Protein AF-A0ABD2DPJ8-F1 (afdb_monomer_lite)

Structure (mmCIF, N/CA/C/O backbone):
data_AF-A0ABD2DPJ8-F1
#
_entry.id   AF-A0ABD2DPJ8-F1
#
loop_
_atom_site.group_PDB
_atom_site.id
_atom_site.type_symbol
_atom_site.label_atom_id
_atom_site.label_alt_id
_atom_site.label_comp_id
_atom_site.label_asym_id
_atom_site.label_entity_id
_atom_site.label_seq_id
_atom_site.pdbx_PDB_ins_code
_atom_site.Cartn_x
_atom_site.Cartn_y
_atom_site.Cartn_z
_atom_site.occupancy
_atom_site.B_iso_or_equiv
_atom_site.auth_seq_id
_atom_site.auth_comp_id
_atom_site.auth_asym_id
_atom_site.auth_atom_id
_atom_site.pdbx_PDB_model_num
ATOM 1 N N . MET A 1 1 ? -6.207 34.865 39.057 1.00 49.47 1 MET A N 1
ATOM 2 C CA . MET A 1 1 ? -5.879 34.211 37.779 1.00 49.47 1 MET A CA 1
ATOM 3 C C . MET A 1 1 ? -6.307 32.777 37.957 1.00 49.47 1 MET A C 1
ATOM 5 O O . MET A 1 1 ? -5.653 32.066 38.701 1.00 49.47 1 MET A O 1
ATOM 9 N N . GLU A 1 2 ? -7.479 32.431 37.435 1.00 46.91 2 GLU A N 1
ATOM 10 C CA . GLU A 1 2 ? -7.904 31.035 37.338 1.00 46.91 2 GLU A CA 1
ATOM 11 C C . GLU A 1 2 ? -7.088 30.405 36.209 1.00 46.91 2 GLU A C 1
ATOM 13 O O . GLU A 1 2 ? -7.017 30.966 35.113 1.00 46.91 2 GLU A O 1
ATOM 18 N N . GLU A 1 3 ? -6.388 29.315 36.511 1.00 48.84 3 GLU A N 1
ATOM 19 C CA . GLU A 1 3 ? -5.751 28.497 35.483 1.00 48.84 3 GLU A CA 1
ATOM 20 C C . GLU A 1 3 ? -6.848 27.854 34.622 1.00 48.84 3 GLU A C 1
ATOM 22 O O . GLU A 1 3 ? -7.870 27.429 35.167 1.00 48.84 3 GLU A O 1
ATOM 27 N N . PRO A 1 4 ? -6.692 27.807 33.290 1.00 57.53 4 PRO A N 1
ATOM 28 C CA . PRO A 1 4 ? -7.671 27.151 32.441 1.00 57.53 4 PRO A CA 1
ATOM 29 C C . PRO A 1 4 ? -7.624 25.640 32.701 1.00 57.53 4 PRO A C 1
ATOM 31 O O . PRO A 1 4 ? -6.580 25.014 32.530 1.00 57.53 4 PRO A O 1
ATOM 34 N N . GLU A 1 5 ? -8.752 25.058 33.117 1.00 56.59 5 GLU A N 1
ATOM 35 C CA . GLU A 1 5 ? -8.912 23.604 33.205 1.00 56.59 5 GLU A CA 1
ATOM 36 C C . GLU A 1 5 ? -8.699 22.980 31.817 1.00 56.59 5 GLU A C 1
ATOM 38 O O . GLU A 1 5 ? -9.399 23.313 30.855 1.00 56.59 5 GLU A O 1
ATOM 43 N N . GLU A 1 6 ? -7.727 22.071 31.707 1.00 57.62 6 GLU A N 1
ATOM 44 C CA . GLU A 1 6 ? -7.597 21.219 30.528 1.00 57.62 6 GLU A CA 1
ATOM 45 C C . GLU A 1 6 ? -8.854 20.346 30.383 1.00 57.62 6 GLU A C 1
ATOM 47 O O . GLU A 1 6 ? -9.353 19.804 31.376 1.00 57.62 6 GLU A O 1
ATOM 52 N N . PRO A 1 7 ? -9.394 20.186 29.162 1.00 57.53 7 PRO A N 1
ATOM 53 C CA . PRO A 1 7 ? -10.574 19.365 28.955 1.00 57.53 7 PRO A CA 1
ATOM 54 C C . PRO A 1 7 ? -10.265 17.915 29.342 1.00 57.53 7 PRO A C 1
ATOM 56 O O . PRO A 1 7 ? -9.309 17.317 28.852 1.00 57.53 7 PRO A O 1
ATOM 59 N N . ALA A 1 8 ? -11.095 17.352 30.221 1.00 53.00 8 ALA A N 1
ATOM 60 C CA . ALA A 1 8 ? -10.991 15.971 30.666 1.00 53.00 8 ALA A CA 1
ATOM 61 C C . ALA A 1 8 ? -10.986 15.006 29.465 1.00 53.00 8 ALA A C 1
ATOM 63 O O . ALA A 1 8 ? -11.962 14.941 28.713 1.00 53.00 8 ALA A O 1
ATOM 64 N N . ASP A 1 9 ? -9.898 14.242 29.309 1.00 57.06 9 ASP A N 1
ATOM 65 C CA . ASP A 1 9 ? -9.802 13.120 28.372 1.00 57.06 9 ASP A CA 1
ATOM 66 C C . ASP A 1 9 ? -10.875 12.091 28.747 1.00 57.06 9 ASP A C 1
ATOM 68 O O . ASP A 1 9 ? -10.745 11.331 29.712 1.00 57.06 9 ASP A O 1
ATOM 72 N N . SER A 1 10 ? -11.997 12.103 28.027 1.00 55.34 10 SER A N 1
ATOM 73 C CA . SER A 1 10 ? -13.015 11.066 28.124 1.00 55.34 10 SER A CA 1
ATOM 74 C C . SER A 1 10 ? -12.395 9.782 27.574 1.00 55.34 10 SER A C 1
ATOM 76 O O . SER A 1 10 ? -12.510 9.520 26.381 1.00 55.34 10 SER A O 1
ATOM 78 N N . GLY A 1 11 ? -11.684 9.043 28.433 1.00 56.38 11 GLY A N 1
ATOM 79 C CA . GLY A 1 11 ? -10.712 7.984 28.128 1.00 56.38 11 GLY A CA 1
ATOM 80 C C . GLY A 1 11 ? -11.211 6.742 27.379 1.00 56.38 11 GLY A C 1
ATOM 81 O O . GLY A 1 11 ? -10.888 5.616 27.753 1.00 56.38 11 GLY A O 1
ATOM 82 N N . GLN A 1 12 ? -11.978 6.908 26.306 1.00 61.84 12 GLN A N 1
ATOM 83 C CA . GLN A 1 12 ? -12.206 5.879 25.306 1.00 61.84 12 GLN A CA 1
ATOM 84 C C . GLN A 1 12 ? -11.099 5.991 24.261 1.00 61.84 12 GLN A C 1
ATOM 86 O O . GLN A 1 12 ? -11.048 6.946 23.485 1.00 61.84 12 GLN A O 1
ATOM 91 N N . SER A 1 13 ? -10.182 5.020 24.250 1.00 78.62 13 SER A N 1
ATOM 92 C CA . SER A 1 13 ? -9.164 4.971 23.206 1.00 78.62 13 SER A CA 1
ATOM 93 C C . SER A 1 13 ? -9.835 4.809 21.841 1.00 78.62 13 SER A C 1
ATOM 95 O O . SER A 1 13 ? -10.722 3.975 21.649 1.00 78.62 13 SER A O 1
ATOM 97 N N . LEU A 1 14 ? -9.423 5.640 20.881 1.00 90.38 14 LEU A N 1
ATOM 98 C CA . LEU A 1 14 ? -9.863 5.497 19.498 1.00 90.38 14 LEU A CA 1
ATOM 99 C C . LEU A 1 14 ? -9.464 4.102 18.988 1.00 90.38 14 LEU A C 1
ATOM 101 O O . LEU A 1 14 ? -8.309 3.707 19.189 1.00 90.38 14 LEU A O 1
ATOM 105 N N . PRO A 1 15 ? -10.369 3.365 18.315 1.00 94.75 15 PRO A N 1
ATOM 106 C CA . PRO A 1 15 ? -10.028 2.061 17.768 1.00 94.75 15 PRO A CA 1
ATOM 107 C C . PRO A 1 15 ? -8.899 2.205 16.735 1.00 94.75 15 PRO A C 1
ATOM 109 O O . PRO A 1 15 ? -8.869 3.202 16.001 1.00 94.75 15 PRO A O 1
ATOM 112 N N . PRO A 1 16 ? -7.986 1.223 16.630 1.00 96.69 16 PRO A N 1
ATOM 113 C CA . PRO A 1 16 ? -6.974 1.225 15.585 1.00 96.69 16 PRO A CA 1
ATOM 114 C C . PRO A 1 16 ? -7.616 1.263 14.199 1.00 96.69 16 PRO A C 1
ATOM 116 O O . PRO A 1 16 ? -8.656 0.639 13.965 1.00 96.69 16 PRO A O 1
ATOM 119 N N . VAL A 1 17 ? -6.981 1.956 13.261 1.00 98.12 17 VAL A N 1
ATOM 120 C CA . VAL A 1 17 ? -7.328 1.861 11.845 1.00 98.12 17 VAL A CA 1
ATOM 121 C C . VAL A 1 17 ? -6.643 0.643 11.241 1.00 98.12 17 VAL A C 1
ATOM 123 O O . VAL A 1 17 ? -5.450 0.424 11.436 1.00 98.12 17 VAL A O 1
ATOM 126 N N . TYR A 1 18 ? -7.391 -0.135 10.468 1.00 98.12 18 TYR A N 1
ATOM 127 C CA . TYR A 1 18 ? -6.884 -1.246 9.677 1.00 98.12 18 TYR A CA 1
ATOM 128 C C . TYR A 1 18 ? -7.107 -0.949 8.196 1.00 98.12 18 TYR A C 1
ATOM 130 O O . TYR A 1 18 ? -8.246 -0.844 7.736 1.00 98.12 18 TYR A O 1
ATOM 138 N N . ILE A 1 19 ? -6.012 -0.787 7.454 1.00 98.19 19 ILE A N 1
ATOM 139 C CA . ILE A 1 19 ? -6.057 -0.522 6.021 1.00 98.19 19 ILE A CA 1
ATOM 140 C C . ILE A 1 19 ? -6.344 -1.818 5.281 1.00 98.19 19 ILE A C 1
ATOM 142 O O . ILE A 1 19 ? -5.531 -2.746 5.278 1.00 98.19 19 ILE A O 1
ATOM 146 N N . TYR A 1 20 ? -7.516 -1.882 4.661 1.00 98.25 20 TYR A N 1
ATOM 147 C CA . TYR A 1 20 ? -7.985 -3.087 4.001 1.00 98.25 20 TYR A CA 1
ATOM 148 C C . TYR A 1 20 ? -9.069 -2.786 2.964 1.00 98.25 20 TYR A C 1
ATOM 150 O O . TYR A 1 20 ? -9.991 -2.003 3.194 1.00 98.25 20 TYR A O 1
ATOM 158 N N . SER A 1 21 ? -8.987 -3.490 1.837 1.00 98.38 21 SER A N 1
ATOM 159 C CA . SER A 1 21 ? -10.131 -3.805 0.987 1.00 98.38 21 SER A CA 1
ATOM 160 C C . SER A 1 21 ? -9.885 -5.143 0.276 1.00 98.38 21 SER A C 1
ATOM 162 O O . SER A 1 21 ? -8.724 -5.550 0.144 1.00 98.38 21 SER A O 1
ATOM 164 N N . PRO A 1 22 ? -10.936 -5.827 -0.214 1.00 97.75 22 PRO A N 1
ATOM 165 C CA . PRO A 1 22 ? -10.772 -7.055 -0.992 1.00 97.75 22 PRO A CA 1
ATOM 166 C C . PRO A 1 22 ? -9.901 -6.852 -2.240 1.00 97.75 22 PRO A C 1
ATOM 168 O O . PRO A 1 22 ? -9.086 -7.710 -2.580 1.00 97.75 22 PRO A O 1
ATOM 171 N N . GLU A 1 23 ? -10.028 -5.692 -2.893 1.00 97.38 23 GLU A N 1
ATOM 172 C CA . GLU A 1 23 ? -9.236 -5.347 -4.081 1.00 97.38 23 GLU A CA 1
ATOM 173 C C . GLU A 1 23 ? -7.755 -5.163 -3.733 1.00 97.38 23 GLU A C 1
ATOM 175 O O . GLU A 1 23 ? -6.892 -5.681 -4.436 1.00 97.38 23 GLU A O 1
ATOM 180 N N . TYR A 1 24 ? -7.462 -4.481 -2.619 1.00 96.81 24 TYR A N 1
ATOM 181 C CA . TYR A 1 24 ? -6.092 -4.291 -2.145 1.00 96.81 24 TYR A CA 1
ATOM 182 C C . TYR A 1 24 ? -5.422 -5.623 -1.812 1.00 96.81 24 TYR A C 1
ATOM 184 O O . TYR A 1 24 ? -4.301 -5.871 -2.241 1.00 96.81 24 TYR A O 1
ATOM 192 N N . VAL A 1 25 ? -6.120 -6.511 -1.100 1.00 96.62 25 VAL A N 1
ATOM 193 C CA . VAL A 1 25 ? -5.590 -7.842 -0.772 1.00 96.62 25 VAL A CA 1
ATOM 194 C C . VAL A 1 25 ? -5.344 -8.677 -2.025 1.00 96.62 25 VAL A C 1
ATOM 196 O O . VAL A 1 25 ? -4.281 -9.281 -2.141 1.00 96.62 25 VAL A O 1
ATOM 199 N N . SER A 1 26 ? -6.283 -8.667 -2.974 1.00 95.56 26 SER A N 1
ATOM 200 C CA . SER A 1 26 ? -6.140 -9.403 -4.236 1.00 95.56 26 SER A CA 1
ATOM 201 C C . SER A 1 26 ? -4.922 -8.931 -5.030 1.00 95.56 26 SER A C 1
ATOM 203 O O . SER A 1 26 ? -4.172 -9.752 -5.552 1.00 95.56 26 SER A O 1
ATOM 205 N N . LEU A 1 27 ? -4.691 -7.617 -5.071 1.00 93.00 27 LEU A N 1
ATOM 206 C CA . LEU A 1 27 ? -3.512 -7.035 -5.703 1.00 93.00 27 LEU A CA 1
ATOM 207 C C . LEU A 1 27 ? -2.227 -7.361 -4.931 1.00 93.00 27 LEU A C 1
ATOM 209 O O . LEU A 1 27 ? -1.215 -7.685 -5.535 1.00 93.00 27 LEU A O 1
ATOM 213 N N . CYS A 1 28 ? -2.243 -7.341 -3.598 1.00 91.81 28 CYS A N 1
ATOM 214 C CA . CYS A 1 28 ? -1.068 -7.729 -2.818 1.00 91.81 28 CYS A CA 1
ATOM 215 C C . CYS A 1 28 ? -0.688 -9.206 -3.002 1.00 91.81 28 CYS A C 1
ATOM 217 O O . CYS A 1 28 ? 0.482 -9.560 -2.876 1.00 91.81 28 CYS A O 1
ATOM 219 N N . ASP A 1 29 ? -1.655 -10.070 -3.290 1.00 93.25 29 ASP A N 1
ATOM 220 C CA . ASP A 1 29 ? -1.411 -11.493 -3.505 1.00 93.25 29 ASP A CA 1
ATOM 221 C C . ASP A 1 29 ? -0.955 -11.835 -4.927 1.00 93.25 29 ASP A C 1
ATOM 223 O O . ASP A 1 29 ? -0.498 -12.960 -5.139 1.00 93.25 29 ASP A O 1
ATOM 227 N N . SER A 1 30 ? -1.047 -10.904 -5.886 1.00 88.75 30 SER A N 1
ATOM 228 C CA . SER A 1 30 ? -0.667 -11.173 -7.278 1.00 88.75 30 SER A CA 1
ATOM 229 C C . SER A 1 30 ? 0.845 -11.307 -7.458 1.00 88.75 30 SER A C 1
ATOM 231 O O . SER A 1 30 ? 1.281 -12.157 -8.229 1.00 88.75 30 SER A O 1
ATOM 233 N N . LEU A 1 31 ? 1.639 -10.516 -6.724 1.00 82.06 31 LEU A N 1
ATOM 234 C CA . LEU A 1 31 ? 3.098 -10.433 -6.890 1.00 82.06 31 LEU A CA 1
ATOM 235 C C . LEU A 1 31 ? 3.901 -10.739 -5.616 1.00 82.06 31 LEU A C 1
ATOM 237 O O . LEU A 1 31 ? 5.129 -10.642 -5.608 1.00 82.06 31 LEU A O 1
ATOM 241 N N . ALA A 1 32 ? 3.245 -11.113 -4.515 1.00 72.00 32 ALA A N 1
ATOM 242 C CA . ALA A 1 32 ? 3.952 -11.454 -3.286 1.00 72.00 32 ALA A CA 1
ATOM 243 C C . ALA A 1 32 ? 4.826 -12.710 -3.462 1.00 72.00 32 ALA A C 1
ATOM 245 O O . ALA A 1 32 ? 4.338 -13.770 -3.848 1.00 72.00 32 ALA A O 1
ATOM 246 N N . LYS A 1 33 ? 6.102 -12.627 -3.041 1.00 74.31 33 LYS A N 1
ATOM 247 C CA . LYS A 1 33 ? 7.023 -13.785 -2.975 1.00 74.31 33 LYS A CA 1
ATOM 248 C C . LYS A 1 33 ? 6.432 -14.976 -2.213 1.00 74.31 33 LYS A C 1
ATOM 250 O O . LYS A 1 33 ? 6.737 -16.122 -2.520 1.00 74.31 33 LYS A O 1
ATOM 255 N N . VAL A 1 34 ? 5.621 -14.695 -1.191 1.00 76.06 34 VAL A N 1
ATOM 256 C CA . VAL A 1 34 ? 4.854 -15.707 -0.460 1.00 76.06 34 VAL A CA 1
ATOM 257 C C . VAL A 1 34 ? 3.428 -15.696 -1.011 1.00 76.06 34 VAL A C 1
ATOM 259 O O . VAL A 1 34 ? 2.709 -14.722 -0.763 1.00 76.06 34 VAL A O 1
ATOM 262 N N . PRO A 1 35 ? 3.001 -16.753 -1.727 1.00 85.75 35 PRO A N 1
ATOM 263 C CA . PRO A 1 35 ? 1.683 -16.793 -2.343 1.00 85.75 35 PRO A CA 1
ATOM 264 C C . PRO A 1 35 ? 0.567 -16.590 -1.319 1.00 85.75 35 PRO A C 1
ATOM 266 O O . PRO A 1 35 ? 0.571 -17.211 -0.256 1.00 85.75 35 PRO A O 1
ATOM 269 N N . LYS A 1 36 ? -0.414 -15.750 -1.663 1.00 90.44 36 LYS A N 1
ATOM 270 C CA . LYS A 1 36 ? -1.631 -15.506 -0.867 1.00 90.44 36 LYS A CA 1
ATOM 271 C C . LYS A 1 36 ? -1.399 -15.000 0.563 1.00 90.44 36 LYS A C 1
ATOM 273 O O . LYS A 1 36 ? -2.28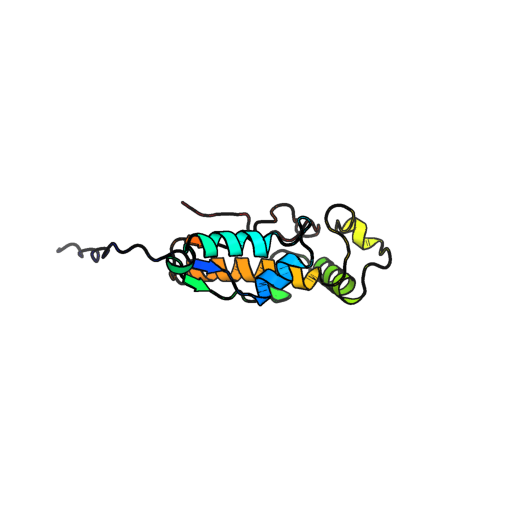4 -15.121 1.415 1.00 90.44 36 LYS A O 1
ATOM 278 N N . ARG A 1 37 ? -0.219 -14.446 0.863 1.00 92.88 37 ARG A N 1
ATOM 279 C CA . ARG A 1 37 ? 0.128 -13.973 2.211 1.00 92.88 37 ARG A CA 1
ATOM 280 C C . ARG A 1 37 ? -0.863 -12.926 2.721 1.00 92.88 37 ARG A C 1
ATOM 282 O O . ARG A 1 37 ? -1.245 -12.996 3.888 1.00 92.88 37 ARG A O 1
ATOM 289 N N . ALA A 1 38 ? -1.277 -11.967 1.892 1.00 94.50 38 ALA A N 1
ATOM 290 C CA . ALA A 1 38 ? -2.193 -10.909 2.313 1.00 94.50 38 ALA A CA 1
ATOM 291 C C . ALA A 1 38 ? -3.579 -11.484 2.637 1.00 94.50 38 ALA A C 1
ATOM 293 O O . ALA A 1 38 ? -4.128 -11.177 3.699 1.00 94.50 38 ALA A O 1
ATOM 294 N N . SER A 1 39 ? -4.096 -12.391 1.797 1.00 96.62 39 SER A N 1
ATOM 295 C CA . SER A 1 39 ? -5.341 -13.115 2.087 1.00 96.62 39 SER A CA 1
ATOM 296 C C . SER A 1 39 ? -5.248 -13.928 3.371 1.00 96.62 39 SER A C 1
ATOM 298 O O . SER A 1 39 ? -6.179 -13.896 4.172 1.00 96.62 39 SER A O 1
ATOM 300 N N . MET A 1 40 ? -4.138 -14.634 3.606 1.00 97.25 40 MET A N 1
ATOM 301 C CA . MET A 1 40 ? -3.949 -15.432 4.822 1.00 97.25 40 MET A CA 1
ATOM 302 C C . MET A 1 40 ? -3.945 -14.563 6.083 1.00 97.25 40 MET A C 1
ATOM 304 O O . MET A 1 40 ? -4.631 -14.892 7.051 1.00 97.25 40 MET A O 1
ATOM 308 N N . VAL A 1 41 ? -3.213 -13.444 6.069 1.00 96.94 41 VAL A N 1
ATOM 309 C CA . VAL A 1 41 ? -3.176 -12.500 7.197 1.00 96.94 41 VAL A CA 1
ATOM 310 C C . VAL A 1 41 ? -4.571 -11.945 7.473 1.00 96.94 41 VAL A C 1
ATOM 312 O O . VAL A 1 41 ? -5.029 -11.989 8.615 1.00 96.94 41 VAL A O 1
ATOM 315 N N . HIS A 1 42 ? -5.273 -11.477 6.439 1.00 97.62 42 HIS A N 1
ATOM 316 C CA . HIS A 1 42 ? -6.631 -10.964 6.598 1.00 97.62 42 HIS A CA 1
ATOM 317 C C . HIS A 1 42 ? -7.599 -12.034 7.122 1.00 97.62 42 HIS A C 1
ATOM 319 O O . HIS A 1 42 ? -8.316 -11.782 8.087 1.00 97.62 42 HIS A O 1
ATOM 325 N N . SER A 1 43 ? -7.565 -13.242 6.551 1.00 97.88 43 SER A N 1
ATOM 326 C CA . SER A 1 43 ? -8.432 -14.356 6.959 1.00 97.88 43 SER A CA 1
ATOM 327 C C . SER A 1 43 ? -8.233 -14.719 8.430 1.00 97.88 43 SER A C 1
ATOM 329 O O . SER A 1 43 ? -9.193 -15.033 9.127 1.00 97.88 43 SER A O 1
ATOM 331 N N . LEU A 1 44 ? -6.998 -14.644 8.936 1.00 98.12 44 LEU A N 1
ATOM 332 C CA . LEU A 1 44 ? -6.716 -14.902 10.345 1.00 98.12 44 LEU A CA 1
ATOM 333 C C . LEU A 1 44 ? -7.269 -13.786 11.247 1.00 98.12 44 LEU A C 1
ATOM 335 O O . LEU A 1 44 ? -7.922 -14.070 12.248 1.00 98.12 44 LEU A O 1
ATOM 339 N N . ILE A 1 45 ? -7.080 -12.517 10.875 1.00 97.75 45 ILE A N 1
ATOM 340 C CA . ILE A 1 45 ? -7.672 -11.362 11.580 1.00 97.75 45 ILE A CA 1
ATOM 341 C C . ILE A 1 45 ? -9.205 -11.471 11.605 1.00 97.75 45 ILE A C 1
ATOM 343 O O . ILE A 1 45 ? -9.844 -11.149 12.615 1.00 97.75 45 ILE A O 1
ATOM 347 N N . GLU A 1 46 ? -9.805 -11.929 10.505 1.00 97.81 46 GLU A N 1
ATOM 348 C CA . GLU A 1 46 ? -11.241 -12.160 10.387 1.00 97.81 46 GLU A CA 1
ATOM 349 C C . GLU A 1 46 ? -11.721 -13.312 11.273 1.00 97.81 46 GLU A C 1
ATOM 351 O O . GLU A 1 46 ? -12.672 -13.126 12.035 1.00 97.81 46 GLU A O 1
ATOM 356 N N . ALA A 1 47 ? -11.028 -14.454 11.244 1.00 98.31 47 ALA A N 1
ATOM 357 C CA . ALA A 1 47 ? -11.354 -15.644 12.030 1.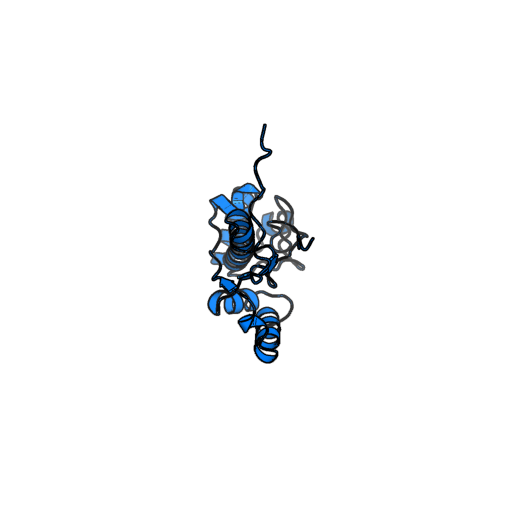00 98.31 47 ALA A CA 1
ATOM 358 C C . ALA A 1 47 ? -11.358 -15.373 13.543 1.00 98.31 47 ALA A C 1
ATOM 360 O O . ALA A 1 47 ? -12.199 -15.904 14.266 1.00 98.31 47 ALA A O 1
ATOM 361 N N . TYR A 1 48 ? -10.468 -14.498 14.019 1.00 98.19 48 TYR A N 1
ATOM 362 C CA . TYR A 1 48 ? -10.437 -14.042 15.415 1.00 98.19 48 TYR A CA 1
ATOM 363 C C . TYR A 1 48 ? -11.367 -12.850 15.699 1.00 98.19 48 TYR A C 1
ATOM 365 O O . TYR A 1 48 ? -11.373 -12.317 16.807 1.00 98.19 48 TYR A O 1
ATOM 373 N N . ALA A 1 49 ? -12.147 -12.406 14.710 1.00 97.94 49 ALA A N 1
ATOM 374 C CA . ALA A 1 49 ? -13.040 -11.252 14.785 1.00 97.94 49 ALA A CA 1
ATOM 375 C C . ALA A 1 49 ? -12.354 -9.934 15.206 1.00 97.94 49 ALA A C 1
ATOM 377 O O . ALA A 1 49 ? -13.030 -8.997 15.635 1.00 97.94 49 ALA A O 1
ATOM 378 N N . LEU A 1 50 ? -11.031 -9.821 15.038 1.00 97.12 50 LEU A N 1
ATOM 379 C CA . LEU A 1 50 ? -10.260 -8.637 15.439 1.00 97.12 50 LEU A CA 1
ATOM 380 C C . LEU A 1 50 ? -10.631 -7.413 14.598 1.00 97.12 50 LEU A C 1
ATOM 382 O O . LEU A 1 50 ? -10.678 -6.299 15.109 1.00 97.12 50 LEU A O 1
ATOM 386 N N . HIS A 1 51 ? -10.970 -7.619 13.323 1.00 95.88 51 HIS A N 1
ATOM 387 C CA . HIS A 1 51 ? -11.441 -6.555 12.431 1.00 95.88 51 HIS A CA 1
ATOM 388 C C . HIS A 1 51 ? -12.677 -5.817 12.969 1.00 95.88 51 HIS A C 1
ATOM 390 O O . HIS A 1 51 ? -12.850 -4.643 12.667 1.00 95.88 51 HIS A O 1
ATOM 396 N N . LYS A 1 52 ? -13.509 -6.463 13.802 1.00 96.44 52 LYS A N 1
ATOM 397 C CA . LYS A 1 52 ? -14.692 -5.839 14.423 1.00 96.44 52 LYS A CA 1
ATOM 398 C C . LYS A 1 52 ? -14.334 -4.829 15.515 1.00 96.44 52 LYS A C 1
ATOM 400 O O . LYS A 1 52 ? -15.185 -4.042 15.911 1.00 96.44 52 LYS A O 1
ATOM 405 N N . GLN A 1 53 ? -13.096 -4.867 16.007 1.00 96.62 53 GLN A N 1
ATOM 406 C CA . GLN A 1 53 ? -12.558 -3.952 17.017 1.00 96.62 53 GLN A CA 1
ATOM 407 C C . GLN A 1 53 ? -11.693 -2.847 16.388 1.00 96.62 53 GLN A C 1
ATOM 409 O O . GLN A 1 53 ? -11.095 -2.043 17.099 1.00 96.62 53 GLN A O 1
ATOM 414 N N . MET A 1 54 ? -11.609 -2.809 15.056 1.00 97.25 54 MET A N 1
ATOM 415 C CA . MET A 1 54 ? -10.809 -1.854 14.298 1.00 97.25 54 MET A CA 1
ATOM 416 C C . MET A 1 54 ? -11.701 -1.061 13.348 1.00 97.25 54 MET A C 1
ATOM 418 O O . MET A 1 54 ? -12.754 -1.523 12.907 1.00 97.25 54 MET A O 1
ATOM 422 N N . ARG A 1 55 ? -11.260 0.141 12.985 1.00 97.50 55 ARG A N 1
ATOM 423 C CA . ARG A 1 55 ? -11.869 0.904 11.898 1.00 97.50 55 ARG A CA 1
ATOM 424 C C . ARG A 1 55 ? -11.240 0.475 10.579 1.00 97.50 55 ARG A C 1
ATOM 426 O O . ARG A 1 55 ? -10.080 0.779 10.321 1.00 97.50 55 ARG A O 1
ATOM 433 N N . ILE A 1 56 ? -12.008 -0.204 9.735 1.00 98.06 56 ILE A N 1
ATOM 434 C CA . ILE A 1 56 ? -11.558 -0.561 8.388 1.00 98.06 56 ILE A CA 1
ATOM 435 C C . ILE A 1 56 ? -11.563 0.692 7.510 1.00 98.06 56 ILE A C 1
ATOM 437 O O . ILE A 1 56 ? -12.587 1.365 7.394 1.00 98.06 56 ILE A O 1
ATOM 441 N N . VAL A 1 57 ? -10.429 0.988 6.878 1.00 98.50 57 VAL A N 1
ATOM 442 C CA . VAL A 1 57 ? -10.292 2.078 5.905 1.00 98.50 57 VAL A CA 1
ATOM 443 C C . VAL A 1 57 ? -9.782 1.501 4.593 1.00 98.50 57 VAL A C 1
ATOM 445 O O . VAL A 1 57 ? -8.763 0.810 4.553 1.00 98.50 57 VAL A O 1
ATOM 448 N N . LYS A 1 58 ? -10.492 1.798 3.504 1.00 98.38 58 LYS A N 1
ATOM 449 C CA . LYS A 1 58 ? -10.067 1.406 2.162 1.00 98.38 58 LYS A CA 1
ATOM 450 C C . LYS A 1 58 ? -8.851 2.244 1.742 1.00 98.38 58 LYS A C 1
ATOM 452 O O . LYS A 1 58 ? -8.939 3.472 1.807 1.00 98.38 58 LYS A O 1
ATOM 457 N N . PRO A 1 59 ? -7.742 1.621 1.304 1.00 97.25 59 PRO A N 1
ATOM 458 C CA . PRO A 1 59 ? -6.586 2.362 0.821 1.00 97.25 59 PRO A CA 1
ATOM 459 C C . PRO A 1 59 ? -6.890 3.094 -0.484 1.00 97.25 59 PRO A C 1
ATOM 461 O O . PRO A 1 59 ? -7.633 2.600 -1.338 1.00 97.25 59 PRO A O 1
ATOM 464 N N . LYS A 1 60 ? -6.256 4.252 -0.651 1.00 95.62 60 LYS A N 1
ATOM 465 C CA . LYS A 1 60 ? -6.065 4.876 -1.961 1.00 95.62 60 LYS A CA 1
ATOM 466 C C . LYS A 1 60 ? -4.874 4.222 -2.665 1.00 95.62 60 LYS A C 1
ATOM 468 O O . LYS A 1 60 ? -3.998 3.663 -2.010 1.00 95.62 60 LYS A O 1
ATOM 473 N N . VAL A 1 61 ? -4.839 4.314 -3.989 1.00 95.56 61 VAL A N 1
ATOM 474 C CA . VAL A 1 61 ? -3.642 4.001 -4.781 1.00 95.56 61 VAL A CA 1
ATOM 475 C C . VAL A 1 61 ? -2.813 5.275 -4.872 1.00 95.56 61 VAL A C 1
ATOM 477 O O . VAL A 1 61 ? -3.382 6.336 -5.129 1.00 95.56 61 VAL A O 1
ATOM 480 N N . ALA A 1 62 ? -1.506 5.182 -4.631 1.00 94.00 62 ALA A N 1
ATOM 481 C CA . ALA A 1 62 ? -0.623 6.334 -4.743 1.00 94.00 62 ALA A CA 1
ATOM 482 C C . ALA A 1 62 ? -0.516 6.784 -6.202 1.00 94.00 62 ALA A C 1
ATOM 484 O O . ALA A 1 62 ? -0.335 5.977 -7.116 1.00 94.00 62 ALA A O 1
ATOM 485 N N . SER A 1 63 ? -0.620 8.087 -6.408 1.00 93.44 63 SER A N 1
ATOM 486 C CA . SER A 1 63 ? -0.332 8.730 -7.682 1.00 93.44 63 SER A CA 1
ATOM 487 C C . SER A 1 63 ? 1.168 8.720 -7.983 1.00 93.44 63 SER A C 1
ATOM 489 O O . SER A 1 63 ? 2.000 8.613 -7.084 1.00 93.44 63 SER A O 1
ATOM 491 N N . MET A 1 64 ? 1.524 8.897 -9.257 1.00 91.62 64 MET A N 1
ATOM 492 C CA . MET A 1 64 ? 2.923 9.058 -9.667 1.00 91.62 64 MET A CA 1
ATOM 493 C C . MET A 1 64 ? 3.617 10.190 -8.891 1.00 91.62 64 MET A C 1
ATOM 495 O O . MET A 1 64 ? 4.748 10.028 -8.449 1.00 91.62 64 MET A O 1
ATOM 499 N N . GLU A 1 65 ? 2.911 11.302 -8.671 1.00 92.31 65 GLU A N 1
ATOM 500 C CA . GLU A 1 65 ? 3.404 12.455 -7.913 1.00 92.31 65 GLU A CA 1
ATOM 501 C C . GLU A 1 65 ? 3.717 12.094 -6.454 1.00 92.31 65 GLU A C 1
ATOM 503 O O . GLU A 1 65 ? 4.797 12.403 -5.956 1.00 92.31 65 GLU A O 1
ATOM 508 N N . GLU A 1 66 ? 2.812 11.380 -5.778 1.00 88.75 66 GLU A N 1
ATOM 509 C CA . GLU A 1 66 ? 3.031 10.926 -4.399 1.00 88.75 66 GLU A CA 1
ATOM 510 C C . GLU A 1 66 ? 4.223 9.967 -4.301 1.00 88.75 66 GLU A C 1
ATOM 512 O O . GLU A 1 66 ? 5.024 10.062 -3.372 1.00 88.75 66 GLU A O 1
ATOM 517 N N . MET A 1 67 ? 4.387 9.074 -5.277 1.00 87.62 67 MET A N 1
ATOM 518 C CA . MET A 1 67 ? 5.530 8.156 -5.336 1.00 87.62 67 MET A CA 1
ATOM 519 C C . MET A 1 67 ? 6.848 8.911 -5.590 1.00 87.62 67 MET A C 1
ATOM 521 O O . MET A 1 67 ? 7.883 8.570 -5.007 1.00 87.62 67 MET A O 1
ATOM 525 N N . ALA A 1 68 ? 6.802 9.970 -6.405 1.00 90.38 68 ALA A N 1
ATOM 526 C CA . ALA A 1 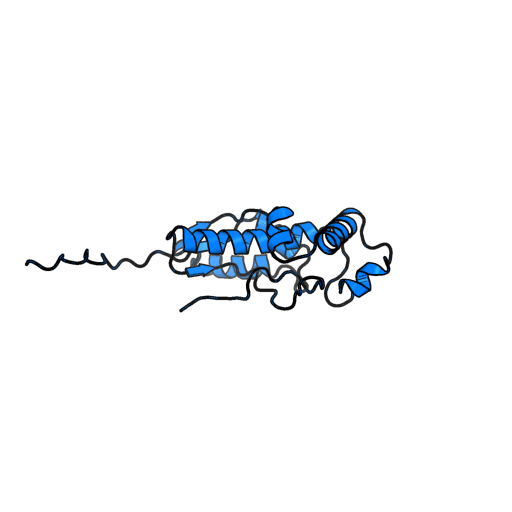68 ? 7.939 10.826 -6.750 1.00 90.38 68 ALA A CA 1
ATOM 527 C C . ALA A 1 68 ? 8.398 11.743 -5.600 1.00 90.38 68 ALA A C 1
ATOM 529 O O . ALA A 1 68 ? 9.467 12.348 -5.670 1.00 90.38 68 ALA A O 1
ATOM 530 N N . THR A 1 69 ? 7.648 11.812 -4.493 1.00 87.38 69 THR A N 1
ATOM 531 C CA . THR A 1 69 ? 8.107 12.513 -3.277 1.00 87.38 69 THR A CA 1
ATOM 532 C C . THR A 1 69 ? 9.391 11.911 -2.698 1.00 87.38 69 THR A C 1
ATOM 534 O O . THR A 1 69 ? 10.165 12.610 -2.041 1.00 87.38 69 THR A O 1
ATOM 537 N N . PHE A 1 70 ? 9.639 10.624 -2.961 1.00 83.56 70 PHE A N 1
ATOM 538 C CA . PHE A 1 70 ? 10.852 9.919 -2.555 1.00 83.56 70 PHE A CA 1
ATOM 539 C C . PHE A 1 70 ? 11.646 9.382 -3.748 1.00 83.56 70 PHE A C 1
ATOM 541 O O . PHE A 1 70 ? 12.870 9.535 -3.786 1.00 83.56 70 PHE A O 1
ATOM 548 N N . HIS A 1 71 ? 10.970 8.751 -4.708 1.00 85.81 71 HIS A N 1
ATOM 549 C CA . HIS A 1 71 ? 11.595 8.109 -5.862 1.00 85.81 71 HIS A CA 1
ATOM 550 C C . HIS A 1 71 ? 11.884 9.097 -6.997 1.00 85.81 71 HIS A C 1
ATOM 552 O O . HIS A 1 71 ? 11.259 10.146 -7.089 1.00 85.81 71 HIS A O 1
ATOM 558 N N . THR A 1 72 ? 12.841 8.778 -7.872 1.00 89.25 72 THR A N 1
ATOM 559 C CA . THR A 1 72 ? 13.091 9.604 -9.064 1.00 89.25 72 THR A CA 1
ATOM 560 C C . THR A 1 72 ? 12.073 9.323 -10.164 1.00 89.25 72 THR A C 1
ATOM 562 O O . THR A 1 72 ? 11.646 8.182 -10.348 1.00 89.25 72 THR A O 1
ATOM 565 N N . ASP A 1 73 ? 11.740 10.353 -10.946 1.00 91.25 73 ASP A N 1
ATOM 566 C CA . ASP A 1 73 ? 10.829 10.227 -12.090 1.00 91.25 73 ASP A CA 1
ATOM 567 C C . ASP A 1 73 ? 11.304 9.161 -13.084 1.00 91.25 73 ASP A C 1
ATOM 569 O O . ASP A 1 73 ? 10.504 8.352 -13.544 1.00 91.25 73 ASP A O 1
ATOM 573 N N . ALA A 1 74 ? 12.612 9.119 -13.369 1.00 90.06 74 ALA A N 1
ATOM 574 C CA . ALA A 1 74 ? 13.206 8.146 -14.285 1.00 90.06 74 ALA A CA 1
ATOM 575 C C . ALA A 1 74 ? 12.973 6.699 -13.820 1.00 90.06 74 ALA A C 1
ATOM 577 O O . ALA A 1 74 ? 12.518 5.861 -14.595 1.00 90.06 74 ALA A O 1
ATOM 578 N N . TYR A 1 75 ? 13.201 6.424 -12.533 1.00 87.62 75 TYR A N 1
ATOM 579 C CA . TYR A 1 75 ? 12.967 5.103 -11.959 1.00 87.62 75 TYR A CA 1
ATOM 580 C C . TYR A 1 75 ? 11.479 4.724 -11.977 1.00 87.62 75 TYR A C 1
ATOM 582 O O . TYR A 1 75 ? 11.132 3.599 -12.333 1.00 87.62 75 TYR A O 1
ATOM 590 N N . LEU A 1 76 ? 10.580 5.652 -11.633 1.00 90.38 76 LEU A N 1
ATOM 591 C CA . LEU A 1 76 ? 9.142 5.372 -11.642 1.00 90.38 76 LEU A CA 1
ATOM 592 C C . LEU A 1 76 ? 8.595 5.146 -13.056 1.00 90.38 76 LEU A C 1
ATOM 594 O O . LEU A 1 76 ? 7.756 4.266 -13.248 1.00 90.38 76 LEU A O 1
ATOM 598 N N . GLN A 1 77 ? 9.083 5.899 -14.043 1.00 91.88 77 GLN A N 1
ATOM 599 C CA . GLN A 1 77 ? 8.751 5.696 -15.455 1.00 91.88 77 GLN A CA 1
ATOM 600 C C . GLN A 1 77 ? 9.240 4.332 -15.947 1.00 91.88 77 GLN A C 1
ATOM 602 O O . GLN A 1 77 ? 8.482 3.621 -16.608 1.00 91.88 77 GLN A O 1
ATOM 607 N N . HIS A 1 78 ? 10.462 3.932 -15.577 1.00 89.81 78 HIS A N 1
ATOM 608 C CA . HIS A 1 78 ? 10.983 2.600 -15.896 1.00 89.81 78 HIS A CA 1
ATOM 609 C C . HIS A 1 78 ? 10.120 1.497 -15.283 1.00 89.81 78 HIS A C 1
ATOM 611 O O . HIS A 1 78 ? 9.682 0.583 -15.979 1.00 89.81 78 HIS A O 1
ATOM 617 N N . LEU A 1 79 ? 9.794 1.620 -13.994 1.00 88.94 79 LEU A N 1
ATOM 618 C CA . LEU A 1 79 ? 8.961 0.649 -13.290 1.00 88.94 79 LEU A CA 1
ATOM 619 C C . LEU A 1 79 ? 7.558 0.543 -13.904 1.00 88.94 79 LEU A C 1
ATOM 621 O O . LEU A 1 79 ? 7.019 -0.556 -14.024 1.00 88.94 79 LEU A O 1
ATOM 625 N N . GLN A 1 80 ? 6.972 1.670 -14.318 1.00 90.81 80 GLN A N 1
ATOM 626 C CA . GLN A 1 80 ? 5.680 1.699 -15.000 1.00 90.81 80 GLN A CA 1
ATOM 627 C C . GLN A 1 80 ? 5.737 1.012 -16.369 1.00 90.81 80 GLN A C 1
ATOM 629 O O . GLN A 1 80 ? 4.822 0.257 -16.693 1.00 90.81 80 GLN A O 1
ATOM 634 N N . LYS A 1 81 ? 6.809 1.225 -17.140 1.00 90.56 81 LYS A N 1
ATOM 635 C CA . LYS A 1 81 ? 7.016 0.553 -18.428 1.00 90.56 81 LYS A CA 1
ATOM 636 C C . LYS A 1 81 ? 7.115 -0.963 -18.252 1.00 90.56 81 LYS A C 1
ATOM 638 O O . LYS A 1 81 ? 6.338 -1.694 -18.860 1.00 90.56 81 LYS A O 1
ATOM 643 N N . VAL A 1 82 ? 7.981 -1.424 -17.346 1.00 89.81 82 VAL A N 1
ATOM 644 C CA . VAL A 1 82 ? 8.126 -2.856 -17.018 1.00 89.81 82 VAL A CA 1
ATOM 645 C C . VAL A 1 82 ? 6.798 -3.461 -16.555 1.00 89.81 82 VAL A C 1
ATOM 647 O O . VAL A 1 82 ? 6.444 -4.577 -16.923 1.00 89.81 82 VAL A O 1
ATOM 650 N N . SER A 1 83 ? 6.016 -2.712 -15.778 1.00 89.94 83 SER A N 1
ATOM 651 C CA . SER A 1 83 ? 4.705 -3.155 -15.298 1.00 89.94 83 SER A CA 1
ATOM 652 C C . SER A 1 83 ? 3.673 -3.373 -16.409 1.00 89.94 83 SER A C 1
ATOM 654 O O . SER A 1 83 ? 2.728 -4.127 -16.186 1.00 89.94 83 SER A O 1
ATOM 656 N N . GLN A 1 84 ? 3.800 -2.695 -17.551 1.00 88.88 84 GLN A N 1
ATOM 657 C CA . GLN A 1 84 ? 2.843 -2.759 -18.664 1.00 88.88 84 GLN A CA 1
ATOM 658 C C . GLN A 1 84 ? 3.279 -3.731 -19.757 1.00 88.88 84 GLN A C 1
ATOM 660 O O . GLN A 1 84 ? 2.439 -4.405 -20.345 1.00 88.88 84 GLN A O 1
ATOM 665 N N . GLU A 1 85 ? 4.577 -3.760 -20.047 1.00 85.94 85 GLU A N 1
ATOM 666 C CA . GLU A 1 85 ? 5.139 -4.449 -21.211 1.00 85.94 85 GLU A CA 1
ATOM 667 C C . GLU A 1 85 ? 5.919 -5.717 -20.823 1.00 85.94 85 GLU A C 1
ATOM 669 O O . GLU A 1 85 ? 6.306 -6.488 -21.699 1.00 85.94 85 GLU A O 1
ATOM 674 N N . GLY A 1 86 ? 6.137 -5.947 -19.523 1.00 77.62 86 GLY A N 1
ATOM 675 C CA . GLY A 1 86 ? 7.118 -6.911 -19.032 1.00 77.62 86 GLY A CA 1
ATOM 676 C C . GLY A 1 86 ? 8.546 -6.364 -19.122 1.00 77.62 86 GLY A C 1
ATOM 677 O O . GLY A 1 86 ? 8.772 -5.207 -19.478 1.00 77.62 86 GLY A O 1
ATOM 678 N N . ASP A 1 87 ? 9.527 -7.191 -18.763 1.00 76.56 87 ASP A N 1
ATOM 679 C CA . ASP A 1 87 ? 10.946 -6.851 -18.907 1.00 76.56 87 ASP A CA 1
ATOM 680 C C . ASP A 1 87 ? 11.522 -7.552 -20.138 1.00 76.56 87 ASP A C 1
ATOM 682 O O . ASP A 1 87 ? 11.578 -8.779 -20.187 1.00 76.56 87 ASP A O 1
ATOM 686 N N . ASP A 1 88 ? 11.942 -6.769 -21.130 1.00 72.31 88 ASP A N 1
ATOM 687 C CA . ASP A 1 88 ? 12.635 -7.249 -22.337 1.00 72.31 88 ASP A CA 1
ATOM 688 C C . ASP A 1 88 ? 14.160 -7.252 -22.112 1.00 72.31 88 ASP A C 1
ATOM 690 O O . ASP A 1 88 ? 14.929 -6.749 -22.930 1.00 72.31 88 ASP A O 1
ATOM 694 N N . ASP A 1 89 ? 14.585 -7.716 -20.929 1.00 70.94 89 ASP A N 1
ATOM 695 C CA . ASP A 1 89 ? 15.966 -7.644 -20.431 1.00 70.94 89 ASP A CA 1
ATOM 696 C C . ASP A 1 89 ? 16.576 -6.229 -20.553 1.00 70.94 89 ASP A C 1
ATOM 698 O O . ASP A 1 89 ? 17.715 -6.043 -21.001 1.00 70.94 89 ASP A O 1
ATOM 702 N N . HIS A 1 90 ? 15.815 -5.195 -20.171 1.00 76.56 90 HIS A N 1
ATOM 703 C CA . HIS A 1 90 ? 16.286 -3.817 -20.306 1.00 76.56 90 HIS A CA 1
ATOM 704 C C . HIS A 1 90 ? 17.518 -3.595 -19.407 1.00 76.56 90 HIS A C 1
ATOM 706 O O . HIS A 1 90 ? 17.465 -3.922 -18.220 1.00 76.56 90 HIS A O 1
ATOM 712 N N . PRO A 1 91 ? 18.626 -3.010 -19.904 1.00 78.00 91 PRO A N 1
ATOM 713 C CA . PRO A 1 91 ? 19.862 -2.873 -19.123 1.00 78.00 91 PRO A CA 1
ATOM 714 C C . PRO A 1 91 ? 19.643 -2.115 -17.803 1.00 78.00 91 PRO A C 1
ATOM 716 O O . PRO A 1 91 ? 20.162 -2.514 -16.760 1.00 78.00 91 PRO A O 1
ATOM 719 N N . ASP A 1 92 ? 18.791 -1.090 -17.836 1.00 82.62 92 ASP A N 1
ATOM 720 C CA . ASP A 1 92 ? 18.439 -0.288 -16.662 1.00 82.62 92 ASP A CA 1
ATOM 721 C C . ASP A 1 92 ? 17.676 -1.089 -15.590 1.00 82.62 92 ASP A C 1
ATOM 723 O O . ASP A 1 92 ? 17.710 -0.714 -14.421 1.00 82.62 92 ASP A O 1
ATOM 727 N N . SER A 1 93 ? 17.020 -2.211 -15.930 1.00 82.00 93 SER A N 1
ATOM 728 C CA . SER A 1 93 ? 16.322 -3.063 -14.952 1.00 82.00 93 SER A CA 1
ATOM 729 C C . SER A 1 93 ? 17.287 -3.560 -13.872 1.00 82.00 93 SER A C 1
ATOM 731 O O . SER A 1 93 ? 16.969 -3.478 -12.686 1.00 82.00 93 SER A O 1
ATOM 733 N N . ILE A 1 94 ? 18.505 -3.961 -14.252 1.00 81.81 94 ILE A N 1
ATOM 734 C CA . ILE A 1 94 ? 19.544 -4.390 -13.303 1.00 81.81 94 ILE A CA 1
ATOM 735 C C . ILE A 1 9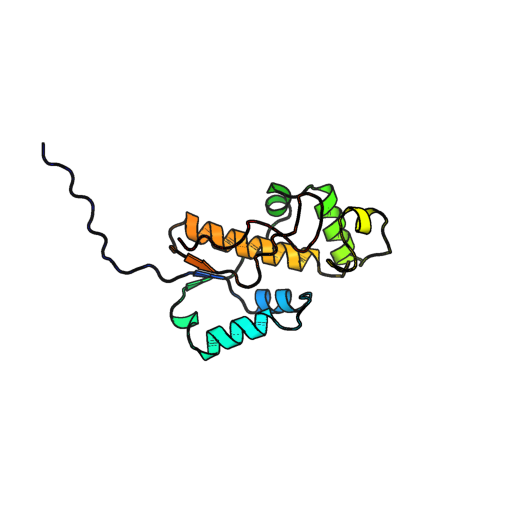4 ? 20.015 -3.211 -12.442 1.00 81.81 94 ILE A C 1
ATOM 737 O O . ILE A 1 94 ? 20.162 -3.360 -11.226 1.00 81.81 94 ILE A O 1
ATOM 741 N N . GLU A 1 95 ? 20.233 -2.041 -13.049 1.00 83.25 95 GLU A N 1
ATOM 742 C CA . GLU A 1 95 ? 20.670 -0.833 -12.333 1.00 83.25 95 GLU A CA 1
ATOM 743 C C . GLU A 1 95 ? 19.624 -0.367 -11.311 1.00 83.25 95 GLU A C 1
ATOM 745 O O . GLU A 1 95 ? 19.967 -0.004 -10.183 1.00 83.25 95 GLU A O 1
ATOM 750 N N . TYR A 1 96 ? 18.344 -0.479 -11.662 1.00 83.81 96 TYR A N 1
ATOM 751 C CA . TYR A 1 96 ? 17.207 -0.183 -10.796 1.00 83.81 96 TYR A CA 1
ATOM 752 C C . TYR A 1 96 ? 16.851 -1.318 -9.820 1.00 83.81 96 TYR A C 1
ATOM 754 O O . TYR A 1 96 ? 15.874 -1.212 -9.073 1.00 83.81 96 TYR A O 1
ATOM 762 N N . GLY A 1 97 ? 17.643 -2.392 -9.766 1.00 80.12 97 GLY A N 1
ATOM 763 C CA . GLY A 1 97 ? 17.481 -3.495 -8.814 1.00 80.12 97 GLY A CA 1
ATOM 764 C C . GLY A 1 97 ? 16.337 -4.460 -9.127 1.00 80.12 97 GLY A C 1
ATOM 765 O O . GLY A 1 97 ? 15.958 -5.253 -8.262 1.00 80.12 97 GLY A O 1
ATOM 766 N N . LEU A 1 98 ? 15.788 -4.410 -10.339 1.00 81.56 98 LEU A N 1
ATOM 767 C CA . LEU A 1 98 ? 14.862 -5.415 -10.845 1.00 81.56 98 LEU A CA 1
ATOM 768 C C . LEU A 1 98 ? 15.654 -6.668 -11.243 1.00 81.56 98 LEU A C 1
ATOM 770 O O . LEU A 1 98 ? 16.669 -6.603 -11.933 1.00 81.56 98 LEU A O 1
ATOM 774 N N . GLY A 1 99 ? 15.227 -7.826 -10.751 1.00 75.38 99 GLY A N 1
ATOM 775 C CA . GLY A 1 99 ? 15.964 -9.077 -10.898 1.00 75.38 99 GLY A CA 1
ATOM 776 C C . GLY A 1 99 ? 15.479 -10.133 -9.913 1.00 75.38 99 GLY A C 1
ATOM 777 O O . GLY A 1 99 ? 14.293 -10.219 -9.620 1.00 75.38 99 GLY A O 1
ATOM 778 N N . TYR A 1 100 ? 16.388 -10.939 -9.360 1.00 68.81 100 TYR A N 1
ATOM 779 C CA . TYR A 1 100 ? 16.008 -12.074 -8.507 1.00 68.81 100 TYR A CA 1
ATOM 780 C C . TYR A 1 100 ? 15.165 -11.670 -7.281 1.00 68.81 100 TYR A C 1
ATOM 782 O O . TYR A 1 100 ? 14.186 -12.337 -6.945 1.00 68.81 100 TYR A O 1
ATOM 790 N N . ASP A 1 101 ? 15.520 -10.564 -6.618 1.00 65.12 101 ASP A N 1
ATOM 791 C CA . ASP A 1 101 ? 14.833 -10.133 -5.398 1.00 65.12 101 ASP A CA 1
ATOM 792 C C . ASP A 1 101 ? 13.620 -9.226 -5.626 1.00 65.12 101 ASP A C 1
ATOM 794 O O . ASP A 1 101 ? 12.742 -9.182 -4.758 1.00 65.12 101 ASP A O 1
ATOM 798 N N . CYS A 1 102 ? 13.550 -8.560 -6.775 1.00 73.94 102 CYS A N 1
ATOM 799 C CA . CYS A 1 102 ? 12.414 -7.768 -7.237 1.00 73.94 102 CYS A CA 1
ATOM 800 C C . CYS A 1 102 ? 12.131 -8.158 -8.700 1.00 73.94 102 CYS A C 1
ATOM 802 O O . CYS A 1 102 ? 12.626 -7.484 -9.603 1.00 73.94 102 CYS A O 1
ATOM 804 N N . PRO A 1 103 ? 11.437 -9.288 -8.954 1.00 76.75 103 PRO A N 1
ATOM 805 C CA . PRO A 1 103 ? 11.176 -9.751 -10.311 1.00 76.75 103 PRO A CA 1
ATOM 806 C C . PRO A 1 103 ? 10.530 -8.666 -11.164 1.00 76.75 103 PRO A C 1
ATOM 808 O O . PRO A 1 103 ? 9.520 -8.081 -10.776 1.00 76.75 103 PRO A O 1
ATOM 811 N N . ALA A 1 104 ? 11.121 -8.426 -12.329 1.00 81.88 104 ALA A N 1
ATOM 812 C CA . ALA A 1 104 ? 10.616 -7.509 -13.329 1.00 81.88 104 ALA A CA 1
ATOM 813 C C . ALA A 1 104 ? 9.408 -8.165 -14.017 1.00 81.88 104 ALA A C 1
ATOM 815 O O . ALA A 1 104 ? 9.545 -9.047 -14.859 1.00 81.88 104 ALA A O 1
ATOM 816 N N . THR A 1 105 ? 8.209 -7.829 -13.552 1.00 84.25 105 THR A N 1
ATOM 817 C CA . THR A 1 105 ? 6.971 -8.521 -13.926 1.00 84.25 105 THR A CA 1
ATOM 818 C C . THR A 1 105 ? 5.852 -7.527 -14.174 1.00 84.25 105 THR A C 1
ATOM 820 O O . THR A 1 105 ? 5.818 -6.445 -13.582 1.00 84.25 105 THR A O 1
ATOM 823 N N . GLU A 1 106 ? 4.897 -7.935 -15.005 1.00 89.12 106 GLU A N 1
ATOM 824 C CA . GLU A 1 106 ? 3.660 -7.193 -15.219 1.00 89.12 106 GLU A CA 1
ATOM 825 C C . GLU A 1 106 ? 2.950 -6.906 -13.885 1.00 89.12 106 GLU A C 1
ATOM 827 O O . GLU A 1 106 ? 2.924 -7.739 -12.973 1.00 89.12 106 GLU A O 1
ATOM 832 N N . GLY A 1 107 ? 2.387 -5.704 -13.765 1.00 89.19 107 GLY A N 1
ATOM 833 C CA . GLY A 1 107 ? 1.674 -5.236 -12.573 1.00 89.19 107 GLY A CA 1
ATOM 834 C C . GLY A 1 107 ? 2.558 -4.774 -11.405 1.00 89.19 107 GLY A C 1
ATOM 835 O O . GLY A 1 107 ? 2.022 -4.408 -10.355 1.00 89.19 107 GLY A O 1
ATOM 836 N N . ILE A 1 108 ? 3.894 -4.775 -11.532 1.00 88.38 108 ILE A N 1
ATOM 837 C CA . ILE A 1 108 ? 4.791 -4.382 -10.432 1.00 88.38 108 ILE A CA 1
ATOM 838 C C . ILE A 1 108 ? 4.595 -2.933 -9.974 1.00 88.38 108 ILE A C 1
ATOM 840 O O . ILE A 1 108 ? 4.664 -2.651 -8.773 1.00 88.38 108 ILE A O 1
ATOM 844 N N . PHE A 1 109 ? 4.309 -2.021 -10.904 1.00 91.06 109 PHE A N 1
ATOM 845 C CA . PHE A 1 109 ? 4.034 -0.628 -10.574 1.00 91.06 109 PHE A CA 1
ATOM 846 C C . PHE A 1 109 ? 2.702 -0.504 -9.837 1.00 91.06 109 PHE A C 1
ATOM 848 O O . PHE A 1 109 ? 2.640 0.166 -8.810 1.00 91.06 109 PHE A O 1
ATOM 855 N N . ASP A 1 110 ? 1.660 -1.195 -10.301 1.00 92.31 110 ASP A N 1
ATOM 856 C CA . ASP A 1 110 ? 0.339 -1.163 -9.665 1.00 92.31 110 ASP A CA 1
ATOM 857 C C . ASP A 1 110 ? 0.397 -1.714 -8.238 1.00 92.31 110 ASP A C 1
ATOM 859 O O . ASP A 1 110 ? -0.147 -1.119 -7.304 1.00 92.31 110 ASP A O 1
ATOM 863 N N . TYR A 1 111 ? 1.130 -2.812 -8.044 1.00 91.31 111 TYR A N 1
ATOM 864 C CA . TYR A 1 111 ? 1.416 -3.365 -6.724 1.00 91.31 111 TYR A CA 1
ATOM 865 C C . TYR A 1 111 ? 2.136 -2.345 -5.831 1.00 91.31 111 TYR A C 1
ATOM 867 O O . TYR A 1 111 ? 1.717 -2.100 -4.695 1.00 91.31 111 TYR A O 1
ATOM 875 N N . ALA A 1 112 ? 3.202 -1.721 -6.340 1.00 90.12 112 ALA A N 1
ATOM 876 C CA . ALA A 1 112 ? 3.975 -0.724 -5.608 1.00 90.12 112 ALA A CA 1
ATOM 877 C C . ALA A 1 112 ? 3.129 0.502 -5.226 1.00 90.12 112 ALA A C 1
ATOM 879 O O . ALA A 1 112 ? 3.147 0.924 -4.067 1.00 90.12 112 ALA A O 1
ATOM 880 N N . ALA A 1 113 ? 2.346 1.029 -6.165 1.00 93.00 113 ALA A N 1
ATOM 881 C CA . ALA A 1 113 ? 1.460 2.169 -5.968 1.00 93.00 113 ALA A CA 1
ATOM 882 C C . ALA A 1 113 ? 0.335 1.860 -4.970 1.00 93.00 113 ALA A C 1
ATOM 884 O O . ALA A 1 113 ? -0.014 2.705 -4.143 1.00 93.00 113 ALA A O 1
ATOM 885 N N . ALA A 1 114 ? -0.216 0.646 -4.984 1.00 94.75 114 ALA A N 1
ATOM 886 C CA . ALA A 1 114 ? -1.231 0.241 -4.019 1.00 94.75 114 ALA A CA 1
ATOM 887 C C . ALA A 1 114 ? -0.669 0.111 -2.601 1.00 94.75 114 ALA A C 1
ATOM 889 O O . ALA A 1 114 ? -1.279 0.599 -1.650 1.00 94.75 114 ALA A O 1
ATOM 890 N N . VAL A 1 115 ? 0.506 -0.503 -2.443 1.00 92.94 115 VAL A N 1
ATOM 891 C CA . VAL A 1 115 ? 1.161 -0.627 -1.133 1.00 92.94 115 VAL A CA 1
ATOM 892 C C . VAL A 1 115 ? 1.600 0.742 -0.603 1.00 92.94 115 VAL A C 1
ATOM 894 O O . VAL A 1 115 ? 1.374 1.044 0.573 1.00 92.94 115 VAL A O 1
ATOM 897 N N . GLY A 1 116 ? 2.170 1.588 -1.465 1.00 91.00 116 GLY A N 1
ATOM 898 C CA . GLY A 1 116 ? 2.533 2.968 -1.141 1.00 91.00 116 GLY A CA 1
ATOM 899 C C . GLY A 1 116 ? 1.319 3.793 -0.717 1.00 91.00 116 GLY A C 1
ATOM 900 O O . GLY A 1 116 ? 1.306 4.377 0.367 1.00 91.00 116 GLY A O 1
ATOM 901 N N . GLY A 1 117 ? 0.252 3.752 -1.515 1.00 94.75 117 GLY A N 1
ATOM 902 C CA . GLY A 1 117 ? -0.998 4.459 -1.240 1.00 94.75 117 GLY A CA 1
ATOM 903 C C . GLY A 1 117 ? -1.701 3.970 0.025 1.00 94.75 117 GLY A C 1
ATOM 904 O O . GLY A 1 117 ? -2.262 4.774 0.772 1.00 94.75 117 GLY A O 1
ATOM 905 N N . ALA A 1 118 ? -1.607 2.678 0.346 1.00 96.19 118 ALA A N 1
ATOM 906 C CA . ALA A 1 118 ? -2.109 2.128 1.600 1.00 96.19 118 ALA A CA 1
ATOM 907 C C . ALA A 1 118 ? -1.363 2.674 2.824 1.00 96.19 118 ALA A C 1
ATOM 909 O O . ALA A 1 118 ? -1.998 3.016 3.824 1.00 96.19 118 ALA A O 1
ATOM 910 N N . THR A 1 119 ? -0.038 2.816 2.750 1.00 94.50 119 THR A N 1
ATOM 911 C CA . THR A 1 119 ? 0.747 3.424 3.835 1.00 94.50 119 THR A CA 1
ATOM 912 C C . THR A 1 119 ? 0.502 4.929 3.945 1.00 94.50 119 THR A C 1
ATOM 914 O O . THR A 1 119 ? 0.331 5.423 5.058 1.00 94.50 119 THR A O 1
ATOM 917 N N . ILE A 1 120 ? 0.384 5.653 2.826 1.00 94.81 120 ILE A N 1
ATOM 918 C CA . ILE A 1 120 ? -0.011 7.074 2.824 1.00 94.81 120 ILE A CA 1
ATOM 919 C C . ILE A 1 120 ? -1.400 7.240 3.450 1.00 94.81 120 ILE A C 1
ATOM 921 O O . ILE A 1 120 ? -1.599 8.101 4.301 1.00 94.81 120 ILE A O 1
ATOM 925 N N . THR A 1 121 ? -2.350 6.367 3.102 1.00 96.56 121 THR A N 1
ATOM 926 C CA . THR A 1 121 ? -3.692 6.366 3.700 1.00 96.56 121 THR A CA 1
ATOM 927 C C . THR A 1 121 ? -3.613 6.143 5.212 1.00 96.56 121 THR A C 1
ATOM 929 O O . THR A 1 121 ? -4.257 6.873 5.962 1.00 96.56 121 THR A O 1
ATOM 932 N N . ALA A 1 122 ? -2.798 5.189 5.682 1.00 95.94 122 ALA A N 1
ATOM 933 C CA . ALA A 1 122 ? -2.568 4.965 7.113 1.00 95.94 122 ALA A CA 1
ATOM 934 C C . ALA A 1 122 ? -1.991 6.208 7.810 1.00 95.94 122 ALA A C 1
ATOM 936 O O . ALA A 1 122 ? -2.475 6.593 8.873 1.00 95.94 122 ALA A O 1
ATOM 937 N N . ALA A 1 123 ? -0.994 6.854 7.201 1.00 94.88 123 ALA A N 1
ATOM 938 C CA . ALA A 1 123 ? -0.383 8.070 7.728 1.00 94.88 123 ALA A CA 1
ATOM 939 C C . ALA A 1 123 ? -1.391 9.226 7.794 1.00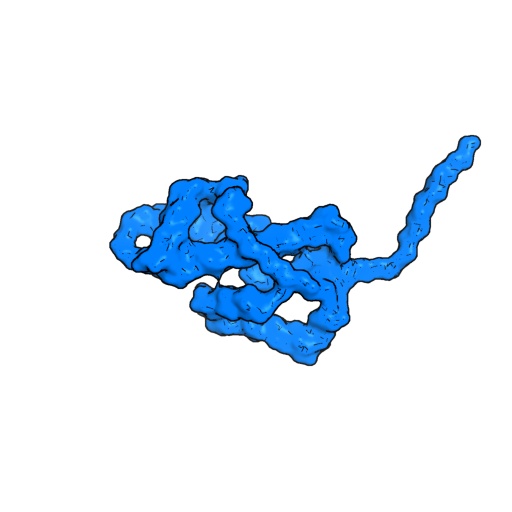 94.88 123 ALA A C 1
ATOM 941 O O . ALA A 1 123 ? -1.482 9.902 8.817 1.00 94.88 123 ALA A O 1
ATOM 942 N N . GLN A 1 124 ? -2.215 9.399 6.758 1.00 95.69 124 GLN A N 1
ATOM 943 C CA . GLN A 1 124 ? -3.275 10.405 6.747 1.00 95.69 124 GLN A CA 1
ATOM 944 C C . GLN A 1 124 ? -4.292 10.163 7.870 1.00 95.69 124 GLN A C 1
ATOM 946 O O . GLN A 1 124 ? -4.697 11.106 8.539 1.00 95.69 124 GLN A O 1
ATOM 951 N N . CYS A 1 125 ? -4.639 8.902 8.158 1.00 96.38 125 CYS A N 1
ATOM 952 C CA . CYS A 1 125 ? -5.521 8.569 9.281 1.00 96.38 125 CYS A CA 1
ATOM 953 C C . CYS A 1 125 ? -4.957 9.015 10.640 1.00 96.38 125 CYS A C 1
ATOM 955 O O . CYS A 1 125 ? -5.726 9.399 11.523 1.00 96.38 125 CYS A O 1
ATOM 957 N N . LEU A 1 126 ? -3.633 8.958 10.812 1.00 94.44 126 LEU A N 1
ATOM 958 C CA . LEU A 1 126 ? -2.958 9.453 12.013 1.00 94.44 126 LEU A CA 1
ATOM 959 C C . LEU A 1 126 ? -2.962 10.988 12.056 1.00 94.44 126 LEU A C 1
ATOM 961 O O . LEU A 1 126 ? -3.296 11.560 13.090 1.00 94.44 126 LEU A O 1
ATOM 965 N N . ILE A 1 127 ? -2.643 11.647 10.936 1.00 95.75 127 ILE A N 1
ATOM 966 C CA . ILE A 1 127 ? -2.620 13.117 10.811 1.00 95.75 127 ILE A CA 1
ATOM 967 C C . ILE A 1 127 ? -4.001 13.721 11.090 1.00 95.75 127 ILE A C 1
ATOM 969 O O . ILE A 1 127 ? -4.108 14.707 11.814 1.00 95.75 127 ILE A O 1
ATOM 973 N N . ASP A 1 128 ? -5.059 13.095 10.577 1.00 96.44 128 ASP A N 1
ATOM 974 C CA . ASP A 1 128 ? -6.444 13.544 10.749 1.00 96.44 128 ASP A CA 1
ATOM 975 C C . ASP A 1 128 ? -6.999 13.252 12.157 1.00 96.44 128 ASP A C 1
ATOM 977 O O . ASP A 1 128 ? -8.168 13.518 12.438 1.00 96.44 128 ASP A O 1
ATOM 981 N N . GLY A 1 129 ? -6.199 12.650 13.046 1.00 94.00 129 GLY A N 1
ATOM 982 C CA . GLY A 1 129 ? -6.622 12.277 14.395 1.00 94.00 129 GLY A CA 1
ATOM 983 C C . GLY A 1 129 ? -7.684 11.174 14.425 1.00 94.00 129 GLY A C 1
ATOM 984 O O . GLY A 1 129 ? -8.350 10.986 15.443 1.00 94.00 129 GLY A O 1
ATOM 985 N N . MET A 1 130 ? -7.865 10.418 13.334 1.00 93.69 130 MET A N 1
ATOM 986 C CA . MET A 1 130 ? -8.874 9.354 13.274 1.00 93.69 130 MET A CA 1
ATOM 987 C C . MET A 1 130 ? -8.539 8.175 14.192 1.00 93.69 130 MET A C 1
ATOM 989 O O . MET A 1 130 ? -9.445 7.453 14.618 1.00 93.69 130 MET A O 1
ATOM 993 N N . CYS A 1 131 ? -7.257 7.961 14.471 1.00 93.00 131 CYS A N 1
ATOM 994 C CA . CYS A 1 131 ? -6.747 6.888 15.315 1.00 93.00 131 CYS A CA 1
ATOM 995 C C . CYS A 1 131 ? -5.389 7.262 15.914 1.00 93.00 131 CYS A C 1
ATOM 997 O O . CYS A 1 131 ? -4.683 8.109 15.376 1.00 93.00 131 CYS A O 1
ATOM 999 N N . LYS A 1 132 ? -4.991 6.560 16.982 1.00 93.69 132 LYS A N 1
ATOM 1000 C CA . LYS A 1 132 ? -3.612 6.593 17.509 1.00 93.69 132 LYS A CA 1
ATOM 1001 C C . LYS A 1 132 ? -2.711 5.520 16.884 1.00 93.69 132 LYS A C 1
ATOM 1003 O O . LYS A 1 132 ? -1.497 5.631 16.930 1.00 93.69 132 LYS A O 1
ATOM 1008 N N . VAL A 1 133 ? -3.316 4.483 16.298 1.00 95.00 133 VAL A N 1
ATOM 1009 C CA . VAL A 1 133 ? -2.628 3.356 15.656 1.00 95.00 133 VAL A CA 1
ATOM 1010 C C . VAL A 1 133 ? -3.285 3.091 14.307 1.00 95.00 133 VAL A C 1
ATOM 1012 O O . VAL A 1 133 ? -4.502 2.918 14.248 1.00 95.00 133 VAL A O 1
ATOM 1015 N N . ALA A 1 134 ? -2.488 3.021 13.242 1.00 95.75 134 ALA A N 1
ATOM 1016 C CA . ALA A 1 134 ? -2.928 2.640 11.903 1.00 95.75 134 ALA A CA 1
ATOM 1017 C C . ALA A 1 134 ? -2.085 1.464 11.387 1.00 95.75 134 ALA A C 1
ATOM 1019 O O . ALA A 1 134 ? -0.863 1.457 11.526 1.00 95.75 134 ALA A O 1
ATOM 1020 N N . ILE A 1 135 ? -2.736 0.457 10.805 1.00 96.75 135 ILE A N 1
ATOM 1021 C CA . ILE A 1 135 ? -2.128 -0.834 10.471 1.00 96.75 135 ILE A CA 1
ATOM 1022 C C . ILE A 1 135 ? -2.265 -1.103 8.971 1.00 96.75 135 ILE A C 1
ATOM 1024 O O . ILE A 1 135 ? -3.377 -1.227 8.459 1.00 96.75 135 ILE A O 1
ATOM 1028 N N . ASN A 1 136 ? -1.132 -1.273 8.286 1.00 96.06 136 ASN A N 1
ATOM 1029 C CA . ASN A 1 136 ? -1.041 -1.785 6.916 1.00 96.06 136 ASN A CA 1
ATOM 1030 C C . ASN A 1 136 ? -0.122 -3.021 6.887 1.00 96.06 136 ASN A C 1
ATOM 1032 O O . ASN A 1 136 ? 1.095 -2.890 6.765 1.00 96.06 136 ASN A O 1
ATOM 1036 N N . TRP A 1 137 ? -0.694 -4.226 6.988 1.00 94.44 137 TRP A N 1
ATOM 1037 C CA . TRP A 1 137 ? 0.080 -5.479 7.036 1.00 94.44 137 TRP A CA 1
ATOM 1038 C C . TRP A 1 137 ? 0.792 -5.844 5.727 1.00 94.44 137 TRP A C 1
ATOM 1040 O O . TRP A 1 137 ? 1.742 -6.623 5.751 1.00 94.44 137 TRP A O 1
ATOM 1050 N N . SER A 1 138 ? 0.344 -5.306 4.592 1.00 91.19 138 SER A N 1
ATOM 1051 C CA . SER A 1 138 ? 0.960 -5.575 3.286 1.00 91.19 138 SER A CA 1
ATOM 1052 C C . SER A 1 138 ? 2.095 -4.599 2.936 1.00 91.19 138 SER A C 1
ATOM 1054 O O . SER A 1 138 ? 2.773 -4.797 1.927 1.00 91.19 138 SER A O 1
ATOM 1056 N N . GLY A 1 139 ? 2.313 -3.569 3.765 1.00 87.69 139 GLY A N 1
ATOM 1057 C CA . GLY A 1 139 ? 3.424 -2.622 3.655 1.00 87.69 139 GLY A CA 1
ATOM 1058 C C . GLY A 1 139 ? 4.714 -3.102 4.329 1.00 87.69 139 GLY A C 1
ATOM 1059 O O . GLY A 1 139 ? 4.932 -4.296 4.521 1.00 87.69 139 GLY A O 1
ATOM 1060 N N . GLY A 1 140 ? 5.579 -2.149 4.696 1.00 81.00 140 GLY A N 1
ATOM 1061 C CA . GLY A 1 140 ? 6.817 -2.431 5.435 1.00 81.00 140 GLY A CA 1
ATOM 1062 C C . GLY A 1 140 ? 7.992 -2.908 4.578 1.00 81.00 140 GLY A C 1
ATOM 1063 O O . GLY A 1 140 ? 8.918 -3.522 5.101 1.00 81.00 140 GLY A O 1
ATOM 1064 N N . TRP A 1 141 ? 7.991 -2.625 3.274 1.00 81.06 141 TRP A N 1
ATOM 1065 C CA . TRP A 1 141 ? 9.084 -3.004 2.378 1.00 81.06 141 TRP A CA 1
ATOM 1066 C C . TRP A 1 141 ? 10.281 -2.050 2.497 1.00 81.06 141 TRP A C 1
ATOM 1068 O O . TRP A 1 141 ? 10.570 -1.256 1.613 1.00 81.06 141 TRP A O 1
ATOM 1078 N N . HIS A 1 142 ? 10.987 -2.116 3.623 1.00 77.12 142 HIS A N 1
ATOM 1079 C CA . HIS A 1 142 ? 12.016 -1.152 4.050 1.00 77.12 142 HIS A CA 1
ATOM 1080 C C . HIS A 1 142 ? 13.337 -1.151 3.258 1.00 77.12 142 HIS A C 1
ATOM 1082 O O . HIS A 1 142 ? 14.226 -0.359 3.552 1.00 77.12 142 HIS A O 1
ATOM 10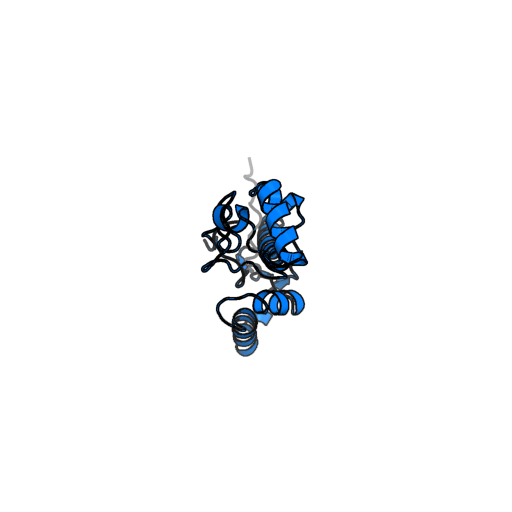88 N N . HIS A 1 143 ? 13.503 -2.046 2.282 1.00 70.12 143 HIS A N 1
ATOM 1089 C CA . HIS A 1 143 ? 14.764 -2.210 1.555 1.00 70.12 143 HIS A CA 1
ATOM 1090 C C . HIS A 1 143 ? 14.834 -1.364 0.279 1.00 70.12 143 HIS A C 1
ATOM 1092 O O . HIS A 1 143 ? 15.920 -1.243 -0.293 1.00 70.12 143 HIS A O 1
ATOM 1098 N N . ALA A 1 144 ? 13.721 -0.761 -0.160 1.00 60.91 144 ALA A N 1
ATOM 1099 C CA . ALA A 1 144 ? 13.757 0.137 -1.306 1.00 60.91 144 ALA A CA 1
ATOM 1100 C C . ALA A 1 144 ? 14.605 1.376 -1.010 1.00 60.91 144 ALA A C 1
ATOM 1102 O O . ALA A 1 144 ? 14.553 1.958 0.076 1.00 60.91 144 ALA A O 1
ATOM 1103 N N . LYS A 1 145 ? 15.361 1.800 -2.018 1.00 63.81 145 LYS A N 1
ATOM 1104 C CA . LYS A 1 145 ? 16.095 3.067 -2.008 1.00 63.81 145 LYS A CA 1
ATOM 1105 C C . LYS A 1 145 ? 15.502 3.989 -3.066 1.00 63.81 145 LYS A C 1
ATOM 1107 O O . LYS A 1 145 ? 14.658 3.577 -3.857 1.00 63.81 145 LYS A O 1
ATOM 1112 N N . LYS A 1 146 ? 15.977 5.235 -3.095 1.00 68.44 146 LYS A N 1
ATOM 1113 C CA . LYS A 1 146 ? 15.527 6.271 -4.035 1.00 68.44 146 LYS A CA 1
ATOM 1114 C C . LYS A 1 146 ? 15.465 5.784 -5.494 1.00 68.44 146 LYS A C 1
ATOM 1116 O O . LYS A 1 146 ? 14.495 6.086 -6.180 1.00 68.44 146 LYS A O 1
ATOM 1121 N N . GLU A 1 147 ? 16.448 4.985 -5.911 1.00 58.31 147 GLU A N 1
ATOM 1122 C CA . GLU A 1 147 ? 16.600 4.470 -7.283 1.00 58.31 147 GLU A CA 1
ATOM 1123 C C . GLU A 1 147 ? 16.713 2.934 -7.345 1.00 58.31 147 GLU A C 1
ATOM 1125 O O . GLU A 1 147 ? 17.127 2.400 -8.359 1.00 58.31 147 GLU A O 1
ATOM 1130 N N . ILE A 1 148 ? 16.409 2.198 -6.266 1.00 58.44 148 ILE A N 1
ATOM 1131 C CA . ILE A 1 148 ? 16.563 0.728 -6.248 1.00 58.44 148 ILE A CA 1
ATOM 1132 C C . ILE A 1 148 ? 15.285 0.073 -5.729 1.00 58.44 148 ILE A C 1
ATOM 1134 O O . ILE A 1 148 ? 14.854 0.347 -4.601 1.00 58.44 148 ILE A O 1
ATOM 1138 N N . CYS A 1 149 ? 14.722 -0.832 -6.531 1.00 54.72 149 CYS A N 1
ATOM 1139 C CA . CYS A 1 149 ? 13.596 -1.676 -6.158 1.00 54.72 149 CYS A CA 1
ATOM 1140 C C . CYS A 1 149 ? 14.019 -2.787 -5.196 1.00 54.72 149 CYS A C 1
ATOM 1142 O O . CYS A 1 149 ? 14.901 -3.580 -5.504 1.00 54.72 149 CYS A O 1
ATOM 1144 N N . VAL A 1 150 ? 13.296 -2.932 -4.082 1.00 54.53 150 VAL A N 1
ATOM 1145 C CA . VAL A 1 150 ? 13.169 -4.223 -3.371 1.00 54.53 150 VAL A CA 1
ATOM 1146 C C . VAL A 1 150 ? 11.701 -4.444 -2.939 1.00 54.53 150 VAL A C 1
ATOM 1148 O O . VAL A 1 150 ? 11.414 -5.114 -1.952 1.00 54.53 150 VAL A O 1
ATOM 1151 N N . TYR A 1 151 ? 10.759 -3.858 -3.692 1.00 48.84 151 TYR A N 1
ATOM 1152 C CA . TYR A 1 151 ? 9.385 -3.495 -3.303 1.00 48.84 151 TYR A CA 1
ATOM 1153 C C . TYR A 1 151 ? 9.353 -2.386 -2.235 1.00 48.84 151 TYR A C 1
ATOM 1155 O O . TYR A 1 151 ? 10.266 -2.251 -1.432 1.00 48.84 151 TYR A O 1
ATOM 1163 N N . MET A 1 152 ? 8.377 -1.483 -2.314 1.00 47.19 152 MET A N 1
ATOM 1164 C CA . MET A 1 152 ? 8.584 -0.065 -1.985 1.00 47.19 152 MET A CA 1
ATOM 1165 C C . MET A 1 152 ? 8.547 0.361 -0.509 1.00 47.19 152 MET A C 1
ATOM 1167 O O . MET A 1 152 ? 7.591 0.099 0.220 1.00 47.19 152 MET A O 1
ATOM 1171 N N . ALA A 1 153 ? 9.553 1.155 -0.129 1.00 40.81 153 ALA A N 1
ATOM 1172 C CA . ALA A 1 153 ? 9.686 1.850 1.146 1.00 40.81 153 ALA A CA 1
ATOM 1173 C C . ALA A 1 153 ? 9.121 3.271 1.029 1.00 40.81 153 ALA A C 1
ATOM 1175 O O . ALA A 1 153 ? 9.865 4.243 0.948 1.00 40.81 153 ALA A O 1
ATOM 1176 N N . LEU A 1 154 ? 7.801 3.412 1.067 1.00 40.59 154 LEU A N 1
ATOM 1177 C CA . LEU A 1 154 ? 7.224 4.664 1.546 1.00 40.59 154 LEU A CA 1
ATOM 1178 C C . LEU A 1 154 ? 6.982 4.471 3.039 1.00 40.59 154 LEU A C 1
ATOM 1180 O O . LEU A 1 154 ? 5.985 3.884 3.438 1.00 40.59 154 LEU A O 1
ATOM 1184 N N . TYR A 1 155 ? 7.952 4.929 3.832 1.00 38.22 155 TYR A N 1
ATOM 1185 C CA . TYR A 1 155 ? 7.961 4.945 5.297 1.00 38.22 155 TYR A CA 1
ATOM 1186 C C . TYR A 1 155 ? 8.093 3.564 5.962 1.00 38.22 155 TYR A C 1
ATOM 1188 O O . TYR A 1 155 ? 7.195 2.724 5.961 1.00 38.22 155 TYR A O 1
ATOM 1196 N N . SER A 1 156 ? 9.262 3.334 6.566 1.00 34.94 156 SER A N 1
ATOM 1197 C CA . SER A 1 156 ? 9.523 2.168 7.406 1.00 34.94 156 SER A CA 1
ATOM 1198 C C . SER A 1 156 ? 8.495 2.101 8.544 1.00 34.94 156 SER A C 1
ATOM 1200 O O . SER A 1 156 ? 8.429 2.995 9.379 1.00 34.94 156 SER A O 1
ATOM 1202 N N . SER A 1 157 ? 7.695 1.034 8.533 1.00 33.91 157 SER A N 1
ATOM 1203 C CA . SER A 1 157 ? 7.278 0.229 9.690 1.00 33.91 157 SER A CA 1
ATOM 1204 C C . SER A 1 157 ? 7.064 0.940 11.043 1.00 33.91 157 SER A C 1
ATOM 1206 O O . SER A 1 157 ? 8.027 1.237 11.739 1.00 33.91 157 SER A O 1
ATOM 1208 N N . ILE A 1 158 ? 5.795 1.001 11.473 1.00 33.62 158 ILE A N 1
ATOM 1209 C CA . ILE A 1 158 ? 5.355 0.977 12.883 1.00 33.62 158 ILE A CA 1
ATOM 1210 C C . ILE A 1 158 ? 5.879 2.151 13.738 1.00 33.62 158 ILE A C 1
ATOM 1212 O O . ILE A 1 158 ? 6.894 2.041 14.415 1.00 33.62 158 ILE A O 1
ATOM 1216 N N . LEU A 1 159 ? 5.099 3.234 13.839 1.00 28.69 159 LEU A N 1
ATOM 1217 C CA . LEU A 1 159 ? 4.975 3.934 15.124 1.00 28.69 159 LEU A CA 1
ATOM 1218 C C . LEU A 1 159 ? 3.759 3.351 15.849 1.00 28.69 159 LEU A C 1
ATOM 1220 O O . LEU A 1 159 ? 2.644 3.854 15.755 1.00 28.69 159 LEU A O 1
ATOM 1224 N N . ALA A 1 160 ? 3.991 2.235 16.533 1.00 26.22 160 ALA A N 1
ATOM 1225 C CA . ALA A 1 160 ? 3.292 1.936 17.769 1.00 26.22 160 ALA A CA 1
ATOM 1226 C C . ALA A 1 160 ? 4.243 2.378 18.888 1.00 26.22 160 ALA A C 1
ATOM 1228 O O . ALA A 1 160 ? 5.177 1.650 19.218 1.00 26.22 160 ALA A O 1
ATOM 1229 N N . PHE A 1 161 ? 4.053 3.597 19.388 1.00 29.67 161 PHE A N 1
ATOM 1230 C CA . PHE A 1 161 ? 4.532 4.006 20.706 1.00 29.67 161 PHE A CA 1
ATOM 1231 C C . PHE A 1 161 ? 3.310 4.266 21.579 1.00 29.67 161 PHE A C 1
ATOM 1233 O O . PHE A 1 161 ? 2.339 4.858 21.051 1.00 29.67 161 PHE A O 1
#

pLDDT: mean 82.5, std 18.04, range [26.22, 98.5]

Organism: Daubentonia madagascariensis (NCBI:txid31869)

InterPro domains:
  IPR003084 Class I/II Histone deacetylase HDAC [PR01271] (33-50)
  IPR003084 Class I/II Histone deacetylase HDAC [PR01271] (66-84)
  IPR003084 Class I/II Histone deacetylase HDAC [PR01271] (96-113)
  IPR003084 Class I/II Histone deacetylase HDAC [PR01271] (117-137)
  IPR023696 Ureohydrolase domain superfamily [SSF52768] (16-147)
  IPR023801 Histone deacetylase domain [PF00850] (34-147)
  IPR037138 Histone deacetylase domain superfamily [G3DSA:3.40.800.20] (1-152)

Foldseek 3Di:
DDDDDDPDDPPDAQQAEEADDPVLQVLLQPQDPDHSPSVVVVVVCVVVPVVVRHHYDYFDFADLVLVCVQAPPVLLVVLVCLQDPNCPVPVCCVVQADDDQNPSHHCLSVNLRSLLRSVVVQVVCVVVVNHPHYDDPSHQQCPHHRRHDNRDDPDHDDPPD

Radius of gyration: 18.63 Å; chains: 1; bounding box: 35×51×60 Å

Secondary structure (DSSP, 8-state):
-PPPPPPP----PPPPEEE--HHHHHHHHHH-SSTTHHHHHHHHHHHTTGGGGSEEEPPPPPPHHHHHTTS-HHHHHHHHHHHHH-----HHHHHTT-SSSS---TTHHHHHHHHHHHHHHHHHHHHTTS-S-EE-TT---TT-BTTB-SS--SS-S----

Sequence (161 aa):
MEEPEEPADSGQSLPPVYIYSPEYVSLCDSLAKVPKRASMVHSLIEAYALHKQMRIVKPKVASMEEMATFHTDAYLQHLQKVSQEGDDDHPDSIEYGLGYDCPATEGIFDYAAAVGGATITAAQCLIDGMCKVAINWSGGWHHAKKEICVYMALYSSILAF